Protein AF-A0A4S8LP93-F1 (afdb_monomer_lite)

Organism: Dendrothele bispora (strain CBS 962.96) (NCBI:txid1314807)

Sequence (112 aa):
MRTRDPKTTALIFASGKMVVTGAKSEDDSRLASCKYARIVQKLGFDAKFSEFKIQNVVDSCDVKLPIRLEGLAYSHGQFSSYEPELFPGLIYRMTKPKVVLLIDSLCLARLS

Radius of gyration: 19.32 Å; chains: 1; bounding box: 45×30×46 Å

Structure (mmCIF, N/CA/C/O backbone):
data_AF-A0A4S8LP93-F1
#
_entry.id   AF-A0A4S8LP93-F1
#
loop_
_atom_site.group_PDB
_atom_site.id
_atom_site.type_symbol
_atom_site.label_atom_id
_atom_site.label_alt_id
_atom_site.label_comp_id
_atom_site.label_asym_id
_atom_site.label_entity_id
_atom_site.label_seq_id
_atom_site.pdbx_PDB_ins_code
_atom_site.Cartn_x
_atom_site.Cartn_y
_atom_site.Cartn_z
_atom_site.occupancy
_atom_site.B_iso_or_equiv
_atom_site.auth_seq_id
_atom_site.auth_comp_id
_atom_site.auth_asym_id
_atom_site.auth_atom_id
_atom_site.pdbx_PDB_model_num
ATOM 1 N N . MET A 1 1 ? -12.774 8.867 7.499 1.00 89.06 1 MET A N 1
ATOM 2 C CA . MET A 1 1 ? -12.388 9.436 8.813 1.00 89.06 1 MET A CA 1
ATOM 3 C C . MET A 1 1 ? -10.874 9.648 8.849 1.00 89.06 1 MET A C 1
ATOM 5 O O . MET A 1 1 ? -10.184 8.898 8.174 1.00 89.06 1 MET A O 1
ATOM 9 N N . ARG A 1 2 ? -10.338 10.657 9.555 1.00 94.38 2 ARG A N 1
ATOM 10 C CA . ARG A 1 2 ? -8.884 10.936 9.600 1.00 94.38 2 ARG A CA 1
ATOM 11 C C . ARG A 1 2 ? -8.400 11.209 11.021 1.00 94.38 2 ARG A C 1
ATOM 13 O O . ARG A 1 2 ? -9.110 11.866 11.780 1.00 94.38 2 ARG A O 1
ATOM 20 N N . THR A 1 3 ? -7.188 10.769 11.346 1.00 93.00 3 THR A N 1
ATOM 21 C CA . THR A 1 3 ? -6.486 11.089 12.600 1.00 93.00 3 THR A CA 1
ATOM 22 C C . THR A 1 3 ? -5.189 11.832 12.308 1.00 93.00 3 THR A C 1
ATOM 24 O O . THR A 1 3 ? -4.602 11.679 11.238 1.00 93.00 3 THR A O 1
ATOM 27 N N . ARG A 1 4 ? -4.744 12.663 13.257 1.00 91.81 4 ARG A N 1
ATOM 28 C CA . ARG A 1 4 ? -3.475 13.403 13.146 1.00 91.81 4 ARG A CA 1
ATOM 29 C C . ARG A 1 4 ? -2.275 12.593 13.624 1.00 91.81 4 ARG A C 1
ATOM 31 O O . ARG A 1 4 ? -1.206 12.728 13.050 1.00 91.81 4 ARG A O 1
ATOM 38 N N . ASP A 1 5 ? -2.478 11.761 14.639 1.00 90.56 5 ASP A N 1
ATOM 39 C CA . ASP A 1 5 ? -1.430 10.966 15.266 1.00 90.56 5 ASP A CA 1
ATOM 40 C C . ASP A 1 5 ? -1.930 9.530 15.520 1.00 90.56 5 ASP A C 1
ATOM 42 O O . ASP A 1 5 ? -2.850 9.346 16.330 1.00 90.56 5 ASP A O 1
ATOM 46 N N . PRO A 1 6 ? -1.400 8.511 14.824 1.00 93.50 6 PRO A N 1
ATOM 47 C CA . PRO A 1 6 ? -0.612 8.620 13.594 1.00 93.50 6 PRO A CA 1
ATOM 48 C C . PRO A 1 6 ? -1.430 9.295 12.480 1.00 93.50 6 PRO A C 1
ATOM 50 O O . PRO A 1 6 ? -2.667 9.178 12.449 1.00 93.50 6 PRO A O 1
ATOM 53 N N . LYS A 1 7 ? -0.765 10.007 11.560 1.00 96.31 7 LYS A N 1
ATOM 54 C CA . LYS A 1 7 ? -1.430 10.692 10.438 1.00 96.31 7 LYS A CA 1
ATOM 55 C C . LYS A 1 7 ? -1.946 9.662 9.437 1.00 96.31 7 LYS A C 1
ATOM 57 O O . LYS A 1 7 ? -1.233 9.251 8.532 1.00 96.31 7 LYS A O 1
ATOM 62 N N . THR A 1 8 ? -3.199 9.255 9.594 1.00 97.50 8 THR A N 1
ATOM 63 C CA . THR A 1 8 ? -3.806 8.186 8.792 1.00 97.50 8 THR A CA 1
ATOM 64 C C . THR A 1 8 ? -5.209 8.564 8.342 1.00 97.50 8 THR A C 1
ATOM 66 O O . THR A 1 8 ? -5.825 9.509 8.846 1.00 97.50 8 THR A O 1
ATOM 69 N N . THR A 1 9 ? -5.721 7.814 7.372 1.00 97.50 9 THR A N 1
ATOM 70 C CA . THR A 1 9 ? -7.113 7.878 6.929 1.00 97.50 9 THR A CA 1
ATOM 71 C C . THR A 1 9 ? -7.732 6.493 7.042 1.00 97.50 9 THR A C 1
ATOM 73 O O . THR A 1 9 ? -7.165 5.526 6.545 1.00 97.50 9 THR A O 1
ATOM 76 N N . ALA A 1 10 ? -8.908 6.405 7.658 1.00 96.75 10 ALA A N 1
ATOM 77 C CA . ALA A 1 10 ? -9.733 5.204 7.656 1.00 96.75 10 ALA A CA 1
ATOM 78 C C . ALA A 1 10 ? -10.939 5.360 6.725 1.00 96.75 10 ALA A C 1
ATOM 80 O O . ALA A 1 10 ? -11.673 6.358 6.788 1.00 96.75 10 ALA A O 1
ATOM 81 N N . LEU A 1 11 ? -11.159 4.336 5.907 1.00 96.69 11 LEU A N 1
ATOM 82 C CA . LEU A 1 11 ? -12.388 4.074 5.169 1.00 96.69 11 LEU A CA 1
ATOM 83 C C . LEU A 1 11 ? -13.167 3.006 5.937 1.00 96.69 11 LEU A C 1
ATOM 85 O O . LEU A 1 11 ? -12.657 1.908 6.144 1.00 96.69 11 LEU A O 1
ATOM 89 N N . ILE A 1 12 ? -14.375 3.341 6.382 1.00 94.81 12 ILE A N 1
ATOM 90 C CA . ILE A 1 12 ? -15.254 2.438 7.132 1.00 94.81 12 ILE A CA 1
ATOM 91 C C . ILE A 1 12 ? -16.433 2.106 6.222 1.00 94.81 12 ILE A C 1
ATOM 93 O O . ILE A 1 12 ? -17.092 3.012 5.712 1.00 94.81 12 ILE A O 1
ATOM 97 N N . PHE A 1 13 ? -16.673 0.819 6.000 1.00 95.25 13 PHE A N 1
ATOM 98 C CA . PHE A 1 13 ? -17.761 0.322 5.165 1.00 95.25 13 PHE A CA 1
ATOM 99 C C . PHE A 1 13 ? -18.985 -0.010 6.022 1.00 95.25 13 PHE A C 1
ATOM 101 O O . PHE A 1 13 ? -18.850 -0.369 7.190 1.00 95.25 13 PHE A O 1
ATOM 108 N N . ALA A 1 14 ? -20.182 0.026 5.427 1.00 93.12 14 ALA A N 1
ATOM 109 C CA . ALA A 1 14 ? -21.427 -0.349 6.109 1.00 93.12 14 ALA A CA 1
ATOM 110 C C . ALA A 1 14 ? -21.416 -1.794 6.650 1.00 93.12 14 ALA A C 1
ATOM 112 O O . ALA A 1 14 ? -22.117 -2.104 7.603 1.00 93.12 14 ALA A O 1
ATOM 113 N N . SER A 1 15 ? -20.574 -2.665 6.082 1.00 93.00 15 SER A N 1
ATOM 114 C CA . SER A 1 15 ? -20.342 -4.031 6.566 1.00 93.00 15 SER A CA 1
ATOM 115 C C . SER A 1 15 ? -19.539 -4.115 7.871 1.00 93.00 15 SER A C 1
ATOM 117 O O . SER A 1 15 ? -19.292 -5.213 8.355 1.00 93.00 15 SER A O 1
ATOM 119 N N . GLY A 1 16 ? -19.061 -2.990 8.410 1.00 90.75 16 GLY A N 1
ATOM 120 C CA . GLY A 1 16 ? -18.179 -2.946 9.580 1.00 90.75 16 GLY A CA 1
ATOM 121 C C . GLY A 1 16 ? -16.697 -3.162 9.257 1.00 90.75 16 GLY A C 1
ATOM 122 O O . GLY A 1 16 ? -15.849 -2.984 10.129 1.00 90.75 16 GLY A O 1
ATOM 123 N N . LYS A 1 17 ? -16.352 -3.489 8.002 1.00 94.31 17 LYS A N 1
ATOM 124 C CA . LYS A 1 17 ? -14.953 -3.557 7.562 1.00 94.31 17 LYS A CA 1
ATOM 125 C C . LYS A 1 17 ? -14.326 -2.168 7.550 1.00 94.31 17 LYS A C 1
ATOM 127 O O . LYS A 1 17 ? -14.977 -1.175 7.223 1.00 94.31 17 LYS A O 1
ATOM 132 N N . MET A 1 18 ? -13.034 -2.118 7.847 1.00 95.06 18 MET A N 1
ATOM 133 C CA . MET A 1 18 ? -12.265 -0.883 7.872 1.00 95.06 18 MET A CA 1
ATOM 134 C C . MET A 1 18 ? -10.940 -1.063 7.139 1.00 95.06 18 MET A C 1
ATOM 136 O O . MET A 1 18 ? -10.239 -2.049 7.340 1.00 95.06 18 MET A O 1
ATOM 140 N N . VAL A 1 19 ? -10.601 -0.088 6.299 1.00 97.00 19 VAL A N 1
ATOM 141 C CA . VAL A 1 19 ? -9.307 0.006 5.618 1.00 97.00 19 VAL A CA 1
ATOM 142 C C . VAL A 1 19 ? -8.607 1.261 6.113 1.00 97.00 19 VAL A C 1
ATOM 144 O O . VAL A 1 19 ? -9.156 2.356 6.003 1.00 97.00 19 VAL A O 1
ATOM 147 N N . VAL A 1 20 ? -7.402 1.101 6.655 1.00 96.94 20 VAL A N 1
ATOM 148 C CA . VAL A 1 20 ? -6.573 2.202 7.156 1.00 96.94 20 VAL A CA 1
ATOM 149 C C . VAL A 1 20 ? -5.379 2.391 6.228 1.00 96.94 20 VAL A C 1
ATOM 151 O O . VAL A 1 20 ? -4.699 1.428 5.884 1.00 96.94 20 VAL A O 1
ATOM 154 N N . THR A 1 21 ? -5.126 3.632 5.813 1.00 96.81 21 THR A N 1
ATOM 155 C CA . THR A 1 21 ? -4.009 4.001 4.934 1.00 96.81 21 THR A CA 1
ATOM 156 C C . THR A 1 21 ? -3.227 5.194 5.484 1.00 96.81 21 THR A C 1
ATOM 158 O O . THR A 1 21 ? -3.741 5.999 6.268 1.00 96.81 21 THR A O 1
ATOM 161 N N . GLY A 1 22 ? -1.965 5.311 5.061 1.00 95.19 22 GLY A N 1
ATOM 162 C CA . GLY A 1 22 ? -1.076 6.430 5.400 1.00 95.19 22 GLY A CA 1
ATOM 163 C C . GLY A 1 22 ? -0.164 6.209 6.610 1.00 95.19 22 GLY A C 1
ATOM 164 O O . GLY A 1 22 ? 0.612 7.101 6.940 1.00 95.19 22 GLY A O 1
ATOM 165 N N . ALA A 1 23 ? -0.230 5.047 7.264 1.00 96.69 23 ALA A N 1
ATOM 166 C CA . ALA A 1 23 ? 0.728 4.687 8.307 1.00 96.69 23 ALA A CA 1
ATOM 167 C C . ALA A 1 23 ? 2.118 4.425 7.702 1.00 96.69 23 ALA A C 1
ATOM 169 O O . ALA A 1 23 ? 2.213 3.883 6.601 1.00 96.69 23 ALA A O 1
ATOM 170 N N . LYS A 1 24 ? 3.179 4.808 8.424 1.00 94.50 24 LYS A N 1
ATOM 171 C CA . LYS A 1 24 ? 4.581 4.640 7.991 1.00 94.50 24 LYS A CA 1
ATOM 172 C C . LYS A 1 24 ? 5.267 3.412 8.595 1.00 94.50 24 LYS A C 1
ATOM 174 O O . LYS A 1 24 ? 6.365 3.065 8.180 1.00 94.50 24 LYS A O 1
ATOM 179 N N . SER A 1 25 ? 4.630 2.765 9.562 1.00 95.88 25 SER A N 1
ATOM 180 C CA . SER A 1 25 ? 5.099 1.536 10.195 1.00 95.88 25 SER A CA 1
AT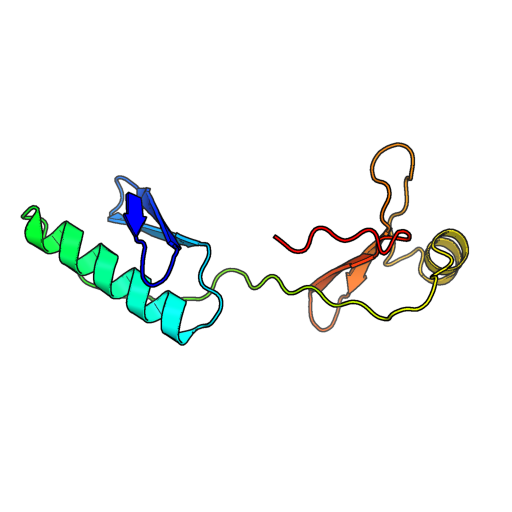OM 181 C C . SER A 1 25 ? 3.918 0.606 10.468 1.00 95.88 25 SER A C 1
ATOM 183 O O . SER A 1 25 ? 2.752 1.024 10.469 1.00 95.88 25 SER A O 1
ATOM 185 N N . GLU A 1 26 ? 4.216 -0.670 10.701 1.00 95.62 26 GLU A N 1
ATOM 186 C CA . GLU A 1 26 ? 3.206 -1.645 11.110 1.00 95.62 26 GLU A CA 1
ATOM 187 C C . GLU A 1 26 ? 2.585 -1.272 12.465 1.00 95.62 26 GLU A C 1
ATOM 189 O O . GLU A 1 26 ? 1.359 -1.301 12.611 1.00 95.62 26 GLU A O 1
ATOM 194 N N . ASP A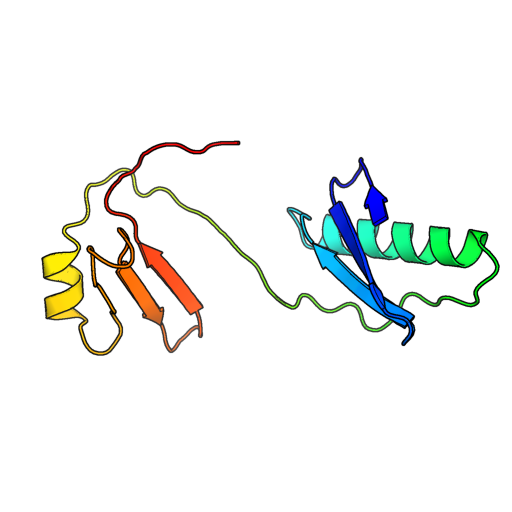 1 27 ? 3.411 -0.831 13.416 1.00 96.31 27 ASP A N 1
ATOM 195 C CA . ASP A 1 27 ? 2.968 -0.402 14.744 1.00 96.31 27 ASP A CA 1
ATOM 196 C C . ASP A 1 27 ? 2.014 0.796 14.670 1.00 96.31 27 ASP A C 1
ATOM 198 O O . ASP A 1 27 ? 0.944 0.775 15.286 1.00 96.31 27 ASP A O 1
ATOM 202 N N . ASP A 1 28 ? 2.333 1.801 13.848 1.00 96.69 28 ASP A N 1
ATOM 203 C CA . ASP A 1 28 ? 1.459 2.955 13.618 1.00 96.69 28 ASP A CA 1
ATOM 204 C C . ASP A 1 28 ? 0.142 2.534 12.965 1.00 96.69 28 ASP A C 1
ATOM 206 O O . ASP A 1 28 ? -0.927 3.035 13.323 1.00 96.69 28 ASP A O 1
ATOM 210 N N . SER A 1 29 ? 0.195 1.597 12.014 1.00 96.88 29 SER A N 1
ATOM 211 C CA . SER A 1 29 ? -0.996 1.065 11.346 1.00 96.88 29 SER A CA 1
ATOM 212 C C . SER A 1 29 ? -1.923 0.379 12.347 1.00 96.88 29 SER A C 1
ATOM 214 O O . SER A 1 29 ? -3.139 0.623 12.366 1.00 96.88 29 SER A O 1
ATOM 216 N N . ARG A 1 30 ? -1.351 -0.425 13.248 1.00 96.12 30 ARG A N 1
ATOM 217 C CA . ARG A 1 30 ? -2.092 -1.114 14.304 1.00 96.12 30 ARG A CA 1
ATOM 218 C C . ARG A 1 30 ? -2.670 -0.128 15.317 1.00 96.12 30 ARG A C 1
ATOM 220 O O . ARG A 1 30 ? -3.863 -0.193 15.619 1.00 96.12 30 ARG A O 1
ATOM 227 N N . LEU A 1 31 ? -1.866 0.824 15.789 1.00 96.19 31 LEU A N 1
ATOM 228 C CA . LEU A 1 31 ? -2.287 1.860 16.732 1.00 96.19 31 LEU A CA 1
ATOM 229 C C . LEU A 1 31 ? -3.421 2.720 16.162 1.00 96.19 31 LEU A C 1
ATOM 231 O O . LEU A 1 31 ? -4.425 2.954 16.841 1.00 96.19 31 LEU A O 1
ATOM 235 N N . ALA A 1 32 ? -3.290 3.172 14.913 1.00 96.88 32 ALA A N 1
ATOM 236 C CA . ALA A 1 32 ? -4.321 3.943 14.229 1.00 96.88 32 ALA A CA 1
ATOM 237 C C . ALA A 1 32 ? -5.621 3.139 14.103 1.00 96.88 32 ALA A C 1
ATOM 239 O O . ALA A 1 32 ? -6.690 3.645 14.443 1.00 96.88 32 ALA A O 1
ATOM 240 N N . SER A 1 33 ? -5.535 1.868 13.702 1.00 96.12 33 SER A N 1
ATOM 241 C CA . SER A 1 33 ? -6.700 0.983 13.584 1.00 96.12 33 SER A CA 1
ATOM 242 C C . SER A 1 33 ? -7.436 0.805 14.919 1.00 96.12 33 SER A C 1
ATOM 244 O O . SER A 1 33 ? -8.663 0.922 14.968 1.00 96.12 33 SER A O 1
ATOM 246 N N . CYS A 1 34 ? -6.701 0.629 16.023 1.00 94.81 34 CYS A N 1
ATOM 247 C CA . CYS A 1 34 ? -7.269 0.604 17.374 1.00 94.81 34 CYS A CA 1
ATOM 248 C C . CYS A 1 34 ? -7.946 1.933 17.747 1.00 94.81 34 CYS A C 1
ATOM 250 O O . CYS A 1 34 ? -9.051 1.932 18.295 1.00 94.81 34 CYS A O 1
ATOM 252 N N . LYS A 1 35 ? -7.318 3.076 17.429 1.00 95.62 35 LYS A N 1
ATOM 253 C CA . LYS A 1 35 ? -7.896 4.412 17.662 1.00 95.62 35 LYS A CA 1
ATOM 254 C C . LYS A 1 35 ? -9.222 4.575 16.912 1.00 95.62 35 LYS A C 1
ATOM 256 O O . LYS A 1 35 ? -10.196 5.033 17.508 1.00 95.62 35 LYS A O 1
ATOM 261 N N . TYR A 1 36 ? -9.299 4.152 15.650 1.00 96.25 36 TYR A N 1
ATOM 262 C CA . TYR A 1 36 ? -10.545 4.200 14.881 1.00 96.25 36 TYR A CA 1
ATOM 263 C C . TYR A 1 36 ? -11.632 3.300 15.468 1.00 96.25 36 TYR A C 1
ATOM 265 O O . TYR A 1 36 ? -12.750 3.772 15.672 1.00 96.25 36 TYR A O 1
ATOM 273 N N . ALA A 1 37 ? -11.305 2.051 15.815 1.00 95.06 37 ALA A N 1
ATOM 274 C CA . ALA A 1 37 ? -12.254 1.144 16.461 1.00 95.06 37 ALA A CA 1
ATOM 275 C C . ALA A 1 37 ? -12.801 1.745 17.767 1.00 95.06 37 ALA A C 1
ATOM 277 O O . ALA A 1 37 ? -14.007 1.730 18.006 1.00 95.06 37 ALA A O 1
ATOM 278 N N . ARG A 1 38 ? -11.937 2.373 18.576 1.00 94.50 38 ARG A N 1
ATOM 279 C CA . ARG A 1 38 ? -12.345 3.046 19.815 1.00 94.50 38 ARG A CA 1
ATOM 280 C C . ARG A 1 38 ? -13.275 4.232 19.571 1.00 94.50 38 ARG A C 1
ATOM 282 O O . ARG A 1 38 ? -14.148 4.493 20.393 1.00 94.50 38 ARG A O 1
ATOM 289 N N . ILE A 1 39 ? -13.098 4.965 18.475 1.00 94.38 39 ILE A N 1
ATOM 290 C CA . ILE A 1 39 ? -13.990 6.078 18.138 1.00 94.38 39 ILE A CA 1
ATOM 291 C C . ILE A 1 39 ? -15.359 5.549 17.706 1.00 94.38 39 ILE A C 1
ATOM 293 O O . ILE A 1 39 ? -16.367 6.065 18.176 1.00 94.38 39 ILE A O 1
ATOM 297 N N . VAL A 1 40 ? -15.405 4.476 16.914 1.00 94.81 40 VAL A N 1
ATOM 298 C CA . VAL A 1 40 ? -16.667 3.806 16.557 1.00 94.81 40 VAL A CA 1
ATOM 299 C C . VAL A 1 40 ? -17.387 3.280 17.807 1.00 94.81 40 VAL A C 1
ATOM 301 O O . VAL A 1 40 ? -18.587 3.495 17.950 1.00 94.81 40 VAL A O 1
ATOM 304 N N . GLN A 1 41 ? -16.653 2.705 18.768 1.00 94.94 41 GLN A N 1
ATOM 305 C CA . GLN A 1 41 ? -17.211 2.307 20.069 1.00 94.94 41 GLN A CA 1
ATOM 306 C C . GLN A 1 41 ? -17.826 3.482 20.836 1.00 94.94 41 GLN A C 1
ATOM 308 O O . GLN A 1 41 ? -18.923 3.371 21.376 1.00 94.94 41 GLN A O 1
ATOM 313 N N . LYS A 1 42 ? -17.141 4.632 20.874 1.00 95.31 42 LYS A N 1
ATOM 314 C CA . LYS A 1 42 ? -17.639 5.842 21.551 1.00 95.31 42 LYS A CA 1
ATOM 315 C C . LYS A 1 42 ? -18.901 6.422 20.911 1.00 95.31 42 LYS A C 1
ATOM 317 O O . LYS A 1 42 ? -19.618 7.155 21.581 1.00 95.31 42 LYS A O 1
ATOM 322 N N . LEU A 1 43 ? -19.169 6.103 19.646 1.00 94.31 43 LEU A N 1
ATOM 323 C CA . LEU A 1 43 ? -20.404 6.476 18.954 1.00 94.31 43 LEU A CA 1
ATOM 324 C C . LEU A 1 43 ? -21.577 5.526 19.262 1.00 94.31 43 LEU A C 1
ATOM 326 O O . LEU A 1 43 ? -22.672 5.755 18.762 1.00 94.31 43 LEU A O 1
ATOM 330 N N . GLY A 1 44 ? -21.369 4.489 20.083 1.00 94.56 44 GLY A N 1
ATOM 331 C CA . GLY A 1 44 ? -22.420 3.571 20.536 1.00 94.56 44 GLY A CA 1
ATOM 332 C C . GLY A 1 44 ? -22.508 2.252 19.764 1.00 94.56 44 GLY A C 1
ATOM 333 O O . GLY A 1 44 ? -23.443 1.488 19.981 1.00 94.56 44 GLY A O 1
ATOM 334 N N . PHE A 1 45 ? -21.552 1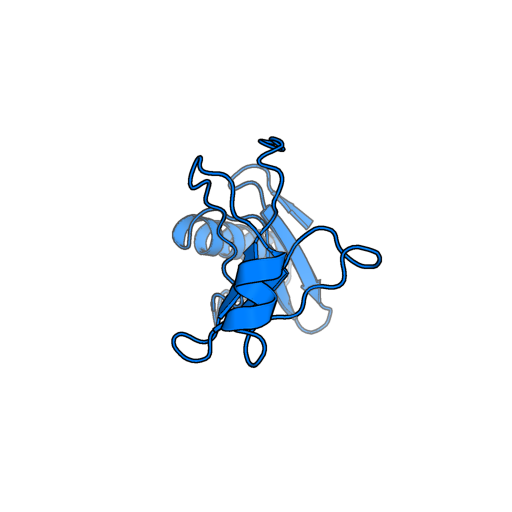.957 18.882 1.00 93.69 45 PHE A N 1
ATOM 335 C CA . PHE A 1 45 ? -21.512 0.694 18.139 1.00 93.69 45 PHE A CA 1
ATOM 336 C C . PHE A 1 45 ? -20.625 -0.343 18.849 1.00 93.69 45 PHE A C 1
ATOM 338 O O . PHE A 1 45 ? -19.539 -0.005 19.318 1.00 93.69 45 PHE A O 1
ATOM 345 N N . ASP A 1 46 ? -21.017 -1.622 18.864 1.00 91.38 46 ASP A N 1
ATOM 346 C CA . ASP A 1 46 ? -20.171 -2.725 19.368 1.00 91.38 46 ASP A CA 1
ATOM 347 C C . ASP A 1 46 ? -19.078 -3.104 18.349 1.00 91.38 46 ASP A C 1
ATOM 349 O O . ASP A 1 46 ? -19.073 -4.177 17.748 1.00 91.38 46 ASP A O 1
ATOM 353 N N . ALA A 1 47 ? -18.158 -2.174 18.088 1.00 91.00 47 ALA A N 1
ATOM 354 C CA . ALA A 1 47 ? -17.012 -2.426 17.225 1.00 91.00 47 ALA A CA 1
ATOM 355 C C . ALA A 1 47 ? -15.908 -3.154 17.998 1.00 91.00 47 ALA A C 1
ATOM 357 O O . ALA A 1 47 ? -15.416 -2.658 19.011 1.00 91.00 47 ALA A O 1
ATOM 358 N N . LYS A 1 48 ? -15.450 -4.298 17.485 1.00 90.38 48 LYS A N 1
ATOM 359 C CA . LYS A 1 48 ? -14.316 -5.052 18.039 1.00 90.38 48 LYS A CA 1
ATOM 360 C C . LYS A 1 48 ? -13.132 -4.979 17.089 1.00 90.38 48 LYS A C 1
ATOM 362 O O . LYS A 1 48 ? -13.263 -5.253 15.898 1.00 90.38 48 LYS A O 1
ATOM 367 N N . PHE A 1 49 ? -11.965 -4.623 17.619 1.00 90.94 49 PHE A N 1
ATOM 368 C CA . PHE A 1 49 ? -10.733 -4.681 16.843 1.00 90.94 49 PHE A CA 1
ATOM 369 C C . PHE A 1 49 ? -10.311 -6.144 16.685 1.00 90.94 49 PHE A C 1
ATOM 371 O O . PHE A 1 49 ? -9.929 -6.796 17.654 1.00 90.94 49 PHE A O 1
ATOM 378 N N . SER A 1 50 ? -10.427 -6.662 15.468 1.00 91.31 50 SER A N 1
ATOM 379 C CA . SER A 1 50 ? -10.121 -8.048 15.113 1.00 91.31 50 SER A CA 1
ATOM 380 C C . SER A 1 50 ? -9.570 -8.108 13.687 1.00 91.31 50 SER A C 1
ATOM 382 O O . SER A 1 50 ? -9.681 -7.133 12.945 1.00 91.31 50 SER A O 1
ATOM 384 N N . GLU A 1 51 ? -8.931 -9.228 13.332 1.00 91.94 51 GLU A N 1
ATOM 385 C CA . GLU A 1 51 ? -8.459 -9.514 11.964 1.00 91.94 51 GLU A CA 1
ATOM 386 C C . GLU A 1 51 ? -7.546 -8.437 11.346 1.00 91.94 51 GLU A C 1
ATOM 388 O O . GLU A 1 51 ? -7.605 -8.147 10.150 1.00 91.94 51 GLU A O 1
ATOM 393 N N . PHE A 1 52 ? -6.665 -7.837 12.151 1.00 95.75 52 PHE A N 1
ATOM 394 C CA . PHE A 1 52 ? -5.677 -6.900 11.623 1.00 95.75 52 PHE A CA 1
ATOM 395 C C . PHE A 1 52 ? -4.741 -7.603 10.637 1.00 95.75 52 PHE A C 1
ATOM 397 O O . PHE A 1 52 ? -4.062 -8.569 10.986 1.00 95.75 52 PHE A O 1
ATOM 404 N N . LYS A 1 53 ? -4.693 -7.089 9.406 1.00 96.44 53 LYS A N 1
ATOM 405 C CA . LYS A 1 53 ? -3.832 -7.597 8.342 1.00 96.44 53 LYS A CA 1
ATOM 406 C C . LYS A 1 53 ? -3.333 -6.448 7.479 1.00 96.44 53 LYS A C 1
ATOM 408 O O . LYS A 1 53 ? -4.131 -5.677 6.944 1.00 96.44 53 LYS A O 1
ATOM 413 N N . ILE A 1 54 ? -2.021 -6.385 7.283 1.00 96.31 54 ILE A N 1
ATOM 414 C CA . ILE A 1 54 ? -1.413 -5.497 6.294 1.00 96.31 54 ILE A CA 1
ATOM 415 C C . ILE A 1 54 ? -1.750 -6.020 4.893 1.00 96.31 54 ILE A C 1
ATOM 417 O O . ILE A 1 54 ? -1.440 -7.160 4.551 1.00 96.31 54 ILE A O 1
ATOM 421 N N . GLN A 1 55 ? -2.435 -5.195 4.098 1.00 94.75 55 GLN A N 1
ATOM 422 C CA . GLN A 1 55 ? -2.861 -5.555 2.738 1.00 94.75 55 GLN A CA 1
ATOM 423 C C . GLN A 1 55 ? -1.836 -5.157 1.677 1.00 94.75 55 GLN A C 1
ATOM 425 O O . GLN A 1 55 ? -1.695 -5.843 0.671 1.00 94.75 55 GLN A O 1
ATOM 430 N N . ASN A 1 56 ? -1.145 -4.038 1.887 1.00 94.31 56 ASN A N 1
ATOM 431 C CA . ASN A 1 56 ? -0.148 -3.524 0.964 1.00 94.31 56 ASN A CA 1
ATOM 432 C C . ASN A 1 56 ? 0.895 -2.704 1.727 1.00 94.31 56 ASN A C 1
ATOM 434 O O . ASN A 1 56 ? 0.555 -2.032 2.703 1.00 94.31 56 ASN A O 1
ATOM 438 N N . VAL A 1 57 ? 2.134 -2.738 1.246 1.00 94.50 57 VAL A N 1
ATOM 439 C CA . VAL A 1 57 ? 3.235 -1.888 1.700 1.00 94.50 57 VAL A CA 1
ATOM 440 C C . VAL A 1 57 ? 3.813 -1.226 0.459 1.00 94.50 57 VAL A C 1
ATOM 442 O O . VAL A 1 57 ? 4.096 -1.900 -0.528 1.00 94.50 57 VAL A O 1
ATOM 445 N N . VAL A 1 58 ? 3.944 0.095 0.503 1.00 94.06 58 VAL A N 1
ATOM 446 C CA . VAL A 1 58 ? 4.574 0.878 -0.560 1.00 94.06 58 VAL A CA 1
ATOM 447 C C . VAL A 1 58 ? 5.832 1.486 0.028 1.00 94.06 58 VAL A C 1
ATOM 449 O O . VAL A 1 58 ? 5.760 2.138 1.068 1.00 94.06 58 VAL A O 1
ATOM 452 N N . ASP A 1 59 ? 6.952 1.255 -0.641 1.00 92.62 59 ASP A N 1
ATOM 453 C CA . ASP A 1 59 ? 8.247 1.820 -0.288 1.00 92.62 59 ASP A CA 1
ATOM 454 C C . ASP A 1 59 ? 8.843 2.525 -1.511 1.00 92.62 59 ASP A C 1
ATOM 456 O O . ASP A 1 59 ? 8.508 2.205 -2.655 1.00 92.62 59 ASP A O 1
ATOM 460 N N . SER A 1 60 ? 9.700 3.505 -1.260 1.00 91.19 60 SER A N 1
ATOM 461 C CA . SER A 1 60 ? 10.347 4.326 -2.278 1.00 91.19 60 SER A CA 1
ATOM 462 C C . SER A 1 60 ? 11.825 4.463 -1.952 1.00 91.19 60 SER A C 1
ATOM 464 O O . SER A 1 60 ? 12.177 4.877 -0.847 1.00 91.19 60 SER A O 1
ATOM 466 N N . CYS A 1 61 ? 12.687 4.183 -2.924 1.00 90.19 61 CYS A N 1
ATOM 467 C CA . CYS A 1 61 ? 14.126 4.346 -2.786 1.00 90.19 61 CYS A CA 1
ATOM 468 C C . CYS A 1 61 ? 14.698 5.184 -3.933 1.00 90.19 61 CYS A C 1
ATOM 470 O O . CYS A 1 61 ? 14.158 5.203 -5.037 1.00 90.19 61 CYS A O 1
ATOM 472 N N . ASP A 1 62 ? 15.802 5.874 -3.653 1.00 90.38 62 ASP A N 1
ATOM 473 C CA . ASP A 1 62 ? 16.572 6.627 -4.641 1.00 90.38 62 ASP A CA 1
ATOM 474 C C . ASP A 1 62 ? 17.988 6.050 -4.715 1.00 90.38 62 ASP A C 1
ATOM 476 O O . ASP A 1 62 ? 18.726 6.037 -3.726 1.00 90.38 62 ASP A O 1
ATOM 480 N N . VAL A 1 63 ? 18.354 5.554 -5.897 1.00 88.06 63 VAL A N 1
ATOM 481 C CA . VAL A 1 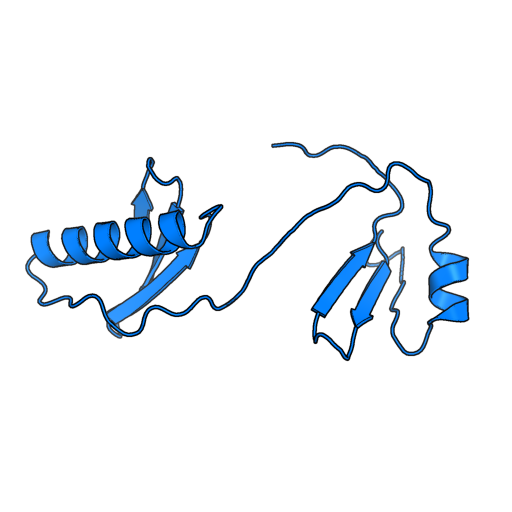63 ? 19.660 4.939 -6.169 1.00 88.06 63 VAL A CA 1
ATOM 482 C C . VAL A 1 63 ? 20.727 5.951 -6.592 1.00 88.06 63 VAL A C 1
ATOM 484 O O . VAL A 1 63 ? 21.887 5.571 -6.738 1.00 88.06 63 VAL A O 1
ATOM 487 N N . LYS A 1 64 ? 20.369 7.232 -6.773 1.00 87.75 64 LYS A N 1
ATOM 488 C CA . LYS A 1 64 ? 21.281 8.341 -7.119 1.00 87.75 64 LYS A CA 1
ATOM 489 C C . LYS A 1 64 ? 22.133 8.108 -8.374 1.00 87.75 64 LYS A C 1
ATOM 491 O O . LYS A 1 64 ? 23.219 8.671 -8.506 1.00 87.75 64 LYS A O 1
ATOM 496 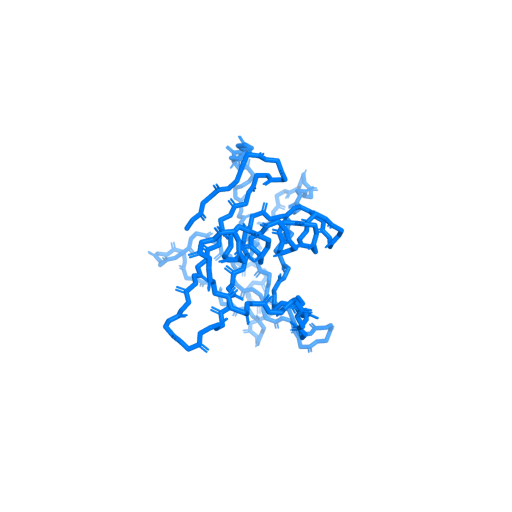N N . LEU A 1 65 ? 21.647 7.282 -9.297 1.00 86.31 65 LEU A N 1
ATOM 497 C CA . LEU A 1 65 ? 22.308 6.948 -10.556 1.00 86.31 65 LEU A CA 1
ATOM 498 C C . LEU A 1 65 ? 21.281 6.976 -11.693 1.00 86.31 65 LEU A C 1
ATOM 500 O O . LEU A 1 65 ? 20.164 6.491 -11.506 1.00 86.31 65 LEU A O 1
ATOM 504 N N . PRO A 1 66 ? 21.637 7.512 -12.872 1.00 87.00 66 PRO A N 1
ATOM 505 C CA . PRO A 1 66 ? 20.752 7.476 -14.025 1.00 87.00 66 PRO A CA 1
ATOM 506 C C . PRO A 1 66 ? 20.604 6.038 -14.536 1.00 87.00 66 PRO A C 1
ATOM 508 O O . PRO A 1 66 ? 21.594 5.332 -14.737 1.00 87.00 66 PRO A O 1
ATOM 511 N N . ILE A 1 67 ? 19.363 5.614 -14.782 1.00 89.12 67 ILE A N 1
ATOM 512 C CA . ILE A 1 67 ? 19.043 4.298 -15.344 1.00 89.12 67 ILE A CA 1
ATOM 513 C C . ILE A 1 67 ? 18.533 4.488 -16.770 1.00 89.12 67 ILE A C 1
ATOM 515 O O . ILE A 1 67 ? 17.589 5.238 -17.012 1.00 89.12 67 ILE A O 1
ATOM 519 N N . ARG A 1 68 ? 19.135 3.772 -17.723 1.00 91.94 68 ARG A N 1
ATOM 520 C CA . ARG A 1 68 ? 18.676 3.747 -19.116 1.00 91.94 68 ARG A CA 1
ATOM 521 C C . ARG A 1 68 ? 17.507 2.769 -19.266 1.00 91.94 68 ARG A C 1
ATOM 523 O O . ARG A 1 68 ? 17.722 1.567 -19.449 1.00 91.94 68 ARG A O 1
ATOM 530 N N . LEU A 1 69 ? 16.283 3.288 -19.173 1.00 93.12 69 LEU A N 1
ATOM 531 C CA . LEU A 1 69 ? 15.051 2.490 -19.156 1.00 93.12 69 LEU A CA 1
ATOM 532 C C . LEU A 1 69 ? 14.847 1.680 -20.439 1.00 93.12 69 LEU A C 1
ATOM 534 O O . LEU A 1 69 ? 14.420 0.534 -20.360 1.00 93.12 69 LEU A O 1
ATOM 538 N N . GLU A 1 70 ? 15.232 2.206 -21.603 1.00 92.75 70 GLU A N 1
ATOM 539 C CA . GLU A 1 70 ? 15.103 1.509 -22.890 1.00 92.75 70 GLU A CA 1
ATOM 540 C C . GLU A 1 70 ? 15.936 0.222 -22.909 1.00 92.75 70 GLU A C 1
ATOM 542 O O . GLU A 1 70 ? 15.490 -0.822 -23.382 1.00 92.75 70 GLU A O 1
ATOM 547 N N . GLY A 1 71 ? 17.155 0.287 -22.363 1.00 93.50 71 GLY A N 1
ATOM 548 C CA . GLY A 1 71 ? 18.046 -0.867 -22.269 1.00 93.50 71 GLY A CA 1
ATOM 549 C C . GLY A 1 71 ? 17.516 -1.919 -21.299 1.00 93.50 71 GLY A C 1
ATOM 550 O O . GLY A 1 71 ? 17.573 -3.115 -21.593 1.00 93.50 71 GLY A O 1
ATOM 551 N N . LEU A 1 72 ? 16.958 -1.478 -20.168 1.00 92.56 72 LEU A N 1
ATOM 552 C CA . LEU A 1 72 ? 16.338 -2.364 -19.185 1.00 92.56 72 LEU A CA 1
ATOM 553 C C . LEU A 1 72 ? 15.075 -3.033 -19.747 1.00 92.56 72 LEU A C 1
ATOM 555 O O . LEU A 1 72 ? 14.919 -4.243 -19.620 1.00 92.56 72 LEU A O 1
ATOM 559 N N . ALA A 1 73 ? 14.220 -2.275 -20.435 1.00 94.75 73 ALA A N 1
ATOM 560 C CA . ALA A 1 73 ? 13.030 -2.795 -21.099 1.00 94.75 73 ALA A CA 1
ATOM 561 C C . ALA A 1 73 ? 13.382 -3.823 -22.180 1.00 94.75 73 ALA A C 1
ATOM 563 O O . ALA A 1 73 ? 12.746 -4.869 -22.254 1.00 94.75 73 ALA A O 1
ATOM 564 N N . TYR A 1 74 ? 14.420 -3.568 -22.982 1.00 95.06 74 TYR A N 1
ATOM 565 C CA . TYR A 1 74 ? 14.868 -4.505 -24.013 1.00 95.06 74 TYR A CA 1
ATOM 566 C C . TYR A 1 74 ? 15.418 -5.810 -23.414 1.00 95.06 74 TYR A C 1
ATOM 568 O O . TYR A 1 74 ? 15.035 -6.903 -23.825 1.00 95.06 74 TYR A O 1
ATOM 576 N N . SER A 1 75 ? 16.298 -5.702 -22.414 1.00 95.44 75 SER A N 1
ATOM 577 C CA . SER A 1 75 ? 16.957 -6.858 -21.785 1.00 95.44 75 SER A CA 1
ATOM 578 C C . SER A 1 75 ? 16.024 -7.680 -20.885 1.00 95.44 75 SER A C 1
ATOM 580 O O . SER A 1 75 ? 16.130 -8.903 -20.848 1.00 95.44 75 SER A O 1
ATOM 582 N N . HIS A 1 76 ? 15.083 -7.032 -20.193 1.00 95.12 76 HIS A N 1
ATOM 583 C CA . HIS A 1 76 ? 14.134 -7.654 -19.266 1.00 95.12 76 HIS A CA 1
ATOM 584 C C . HIS A 1 76 ? 12.681 -7.526 -19.758 1.00 95.12 76 HIS A C 1
ATOM 586 O O . HIS A 1 76 ? 11.762 -7.377 -18.949 1.00 95.12 76 HIS A O 1
ATOM 592 N N . GLY A 1 77 ? 12.445 -7.601 -21.072 1.00 92.31 77 GLY A N 1
ATOM 593 C CA . GLY A 1 77 ? 11.125 -7.352 -21.674 1.00 92.31 77 GLY A CA 1
ATOM 594 C C . GLY A 1 77 ? 10.008 -8.279 -21.188 1.00 92.31 77 GLY A C 1
ATOM 595 O O . GLY A 1 77 ? 8.861 -7.865 -21.094 1.00 92.31 77 GLY A O 1
ATOM 596 N N . GLN A 1 78 ? 10.330 -9.510 -20.778 1.00 94.06 78 GLN A N 1
ATOM 597 C CA . GLN A 1 78 ? 9.339 -10.436 -20.203 1.00 94.06 78 GLN A CA 1
ATOM 598 C C . GLN A 1 78 ? 8.774 -9.959 -18.854 1.00 94.06 78 GLN A C 1
ATOM 600 O O . GLN A 1 78 ? 7.675 -10.350 -18.466 1.00 94.06 78 GLN A O 1
ATOM 605 N N . PHE A 1 79 ? 9.531 -9.129 -18.133 1.00 95.00 79 PHE A N 1
ATOM 606 C CA . PHE A 1 79 ? 9.174 -8.617 -16.810 1.00 95.00 79 PHE A CA 1
ATOM 607 C C . PHE A 1 79 ? 8.917 -7.109 -16.813 1.00 95.00 79 PHE A C 1
ATOM 609 O O . PHE A 1 79 ? 8.432 -6.583 -15.816 1.00 95.00 79 PHE A O 1
ATOM 616 N N . SER A 1 80 ? 9.228 -6.417 -17.909 1.00 95.75 80 SER A N 1
ATOM 617 C CA . SER A 1 80 ? 9.190 -4.959 -18.007 1.00 95.75 80 SER A CA 1
ATOM 618 C C . SER A 1 80 ? 8.112 -4.497 -18.978 1.00 95.75 80 SER A C 1
ATOM 620 O O . SER A 1 80 ? 7.923 -5.075 -20.043 1.00 95.75 80 SER A O 1
ATOM 622 N N . SER A 1 81 ? 7.429 -3.411 -18.638 1.00 95.00 81 SER A N 1
ATOM 623 C CA . SER A 1 81 ? 6.560 -2.677 -19.558 1.00 95.00 81 SER A CA 1
ATOM 624 C C . SER A 1 81 ? 6.973 -1.211 -19.538 1.00 95.00 81 SER A C 1
ATOM 626 O O . SER A 1 81 ? 6.979 -0.594 -18.471 1.00 95.00 81 SER A O 1
ATOM 628 N N . TYR A 1 82 ? 7.354 -0.675 -20.696 1.00 95.56 82 TYR A N 1
ATOM 629 C CA . TYR A 1 82 ? 7.820 0.701 -20.843 1.00 95.56 82 TYR A CA 1
ATOM 630 C C . TYR A 1 82 ? 7.192 1.326 -22.089 1.00 95.56 82 TYR A C 1
ATOM 632 O O . TYR A 1 82 ? 7.497 0.925 -23.207 1.00 95.56 82 TYR A O 1
ATOM 640 N N . GLU A 1 83 ? 6.296 2.280 -21.855 1.00 93.31 83 GLU A N 1
ATOM 641 C CA . GLU A 1 83 ? 5.513 3.011 -22.856 1.00 93.31 83 GLU A CA 1
ATOM 642 C C . GLU A 1 83 ? 5.543 4.495 -22.437 1.00 93.31 83 GLU A C 1
ATOM 644 O O . GLU A 1 83 ? 4.620 4.944 -21.749 1.00 93.31 83 GLU A O 1
ATOM 649 N N . PRO A 1 84 ? 6.617 5.250 -22.754 1.00 91.38 84 PRO A N 1
ATOM 650 C CA . PRO A 1 84 ? 6.857 6.590 -22.200 1.00 91.38 84 PRO A CA 1
ATOM 651 C C . PRO A 1 84 ? 5.749 7.605 -22.518 1.00 91.38 84 PRO A C 1
ATOM 653 O O . PRO A 1 84 ? 5.529 8.533 -21.744 1.00 91.38 84 PRO A O 1
ATOM 656 N N . GLU A 1 85 ? 5.009 7.393 -23.609 1.00 93.38 85 GLU A N 1
ATOM 657 C CA . GLU A 1 85 ? 3.839 8.195 -23.991 1.00 93.38 85 GLU A CA 1
ATOM 658 C C . GLU A 1 85 ? 2.644 8.010 -23.036 1.00 93.38 85 GLU A C 1
ATOM 660 O O . GLU A 1 85 ? 1.809 8.901 -22.890 1.00 93.38 85 GLU A O 1
ATOM 665 N N . LEU A 1 86 ? 2.546 6.850 -22.375 1.00 92.38 86 LEU A N 1
ATOM 666 C CA . LEU A 1 86 ? 1.475 6.527 -21.426 1.00 92.38 86 LEU A CA 1
ATOM 667 C C . LEU A 1 86 ? 1.905 6.756 -19.975 1.00 92.38 86 LEU A C 1
ATOM 669 O O . LEU A 1 86 ? 1.107 7.205 -19.150 1.00 92.38 86 LEU A O 1
ATOM 673 N N . PHE A 1 87 ? 3.149 6.410 -19.648 1.00 90.81 87 PHE A N 1
ATOM 674 C CA . PHE A 1 87 ? 3.712 6.549 -18.312 1.00 90.81 87 PHE A CA 1
ATOM 675 C C . PHE A 1 87 ? 5.239 6.737 -18.395 1.00 90.81 87 PHE A C 1
ATOM 677 O O . PHE A 1 87 ? 5.906 5.917 -19.023 1.00 90.81 87 PHE A O 1
ATOM 684 N N . PRO A 1 88 ? 5.820 7.767 -17.746 1.00 90.69 88 PRO A N 1
ATOM 685 C CA . PRO A 1 88 ? 7.241 8.106 -17.896 1.00 90.69 88 PRO A CA 1
ATOM 686 C C . PRO A 1 88 ? 8.218 7.102 -17.259 1.00 90.69 88 PRO A C 1
ATOM 688 O O . PRO A 1 88 ? 9.415 7.156 -17.542 1.00 90.69 88 PRO A O 1
ATOM 691 N N . GLY A 1 89 ? 7.738 6.213 -16.386 1.00 92.50 89 GLY A N 1
ATOM 692 C CA . GLY A 1 89 ? 8.546 5.183 -15.734 1.00 92.50 89 GLY A CA 1
ATOM 693 C C . GLY A 1 89 ? 8.427 3.806 -16.385 1.00 92.50 89 GLY A C 1
ATOM 694 O O . GLY A 1 89 ? 7.523 3.519 -17.166 1.00 92.50 89 GLY A O 1
ATOM 695 N N . LEU A 1 90 ? 9.330 2.904 -16.014 1.00 94.62 90 LEU A N 1
ATOM 696 C CA . LEU A 1 90 ? 9.285 1.494 -16.388 1.00 94.62 90 LEU A CA 1
ATOM 697 C C . LEU A 1 90 ? 8.598 0.684 -15.284 1.00 94.62 90 LEU A C 1
ATOM 699 O O . LEU A 1 90 ? 8.985 0.736 -14.115 1.00 94.62 90 LEU A O 1
ATOM 703 N N . ILE A 1 91 ? 7.580 -0.091 -15.659 1.00 95.75 91 ILE A N 1
ATOM 704 C CA . ILE A 1 91 ? 6.871 -0.996 -14.750 1.00 95.75 91 ILE A CA 1
ATOM 705 C C . ILE A 1 91 ? 7.573 -2.350 -14.781 1.00 95.75 91 ILE A C 1
ATOM 707 O O . ILE A 1 91 ? 7.500 -3.059 -15.784 1.00 95.75 91 ILE A O 1
ATOM 711 N N . TYR A 1 92 ? 8.223 -2.730 -13.684 1.00 95.75 92 TYR A N 1
ATOM 712 C CA . TYR A 1 92 ? 8.913 -4.012 -13.558 1.00 95.75 92 TYR A CA 1
ATOM 713 C C . TYR A 1 92 ? 8.124 -4.966 -12.655 1.00 95.75 92 TYR A C 1
ATOM 715 O O . TYR A 1 92 ? 7.859 -4.678 -11.488 1.00 95.75 92 TYR A O 1
ATOM 723 N N . ARG A 1 93 ? 7.750 -6.134 -13.174 1.00 96.12 93 ARG A N 1
ATOM 724 C CA . ARG A 1 93 ? 6.973 -7.163 -12.473 1.00 96.12 93 ARG A CA 1
ATOM 725 C C . ARG A 1 93 ? 7.892 -8.301 -12.048 1.00 96.12 93 ARG A C 1
ATOM 727 O O . ARG A 1 93 ? 8.186 -9.208 -12.822 1.00 96.12 93 ARG A O 1
ATOM 734 N N . MET A 1 94 ? 8.326 -8.266 -10.793 1.00 94.25 94 MET A N 1
ATOM 735 C CA . MET A 1 94 ? 9.144 -9.319 -10.201 1.00 94.25 94 MET A CA 1
ATOM 736 C C . MET A 1 94 ? 8.262 -10.491 -9.754 1.00 94.25 94 MET A C 1
ATOM 738 O O . MET A 1 94 ? 7.226 -10.303 -9.114 1.00 94.25 94 MET A O 1
ATOM 742 N N . THR A 1 95 ? 8.662 -11.717 -10.090 1.00 92.69 95 THR A N 1
ATOM 743 C CA . THR A 1 95 ? 7.909 -12.936 -9.747 1.00 92.69 95 THR A CA 1
ATOM 744 C C . THR A 1 95 ? 8.226 -13.450 -8.344 1.00 92.69 95 THR A C 1
ATOM 746 O O . THR A 1 95 ? 7.332 -13.961 -7.666 1.00 92.69 95 THR A O 1
ATOM 749 N N . LYS A 1 96 ? 9.477 -13.304 -7.885 1.00 92.88 96 LYS A N 1
ATOM 750 C CA . LYS A 1 96 ? 9.929 -13.755 -6.564 1.00 92.88 96 LYS A CA 1
ATOM 751 C C . LYS A 1 96 ? 10.931 -12.764 -5.939 1.00 92.88 96 LYS A C 1
ATOM 753 O O . LYS A 1 96 ? 12.060 -12.706 -6.420 1.00 92.88 96 LYS A O 1
ATOM 758 N N . PRO A 1 97 ? 10.558 -12.051 -4.854 1.00 92.94 97 PRO A N 1
ATOM 759 C CA . PRO A 1 97 ? 9.201 -11.941 -4.300 1.00 92.94 97 PRO A CA 1
ATOM 760 C C . PRO A 1 97 ? 8.224 -11.308 -5.306 1.00 92.94 97 PRO A C 1
ATOM 762 O O . PRO A 1 97 ? 8.637 -10.586 -6.210 1.00 92.94 97 PRO A O 1
ATOM 765 N N . LYS A 1 98 ? 6.922 -11.590 -5.166 1.00 93.44 98 LYS A N 1
ATOM 766 C CA . LYS A 1 98 ? 5.888 -11.032 -6.051 1.00 93.44 98 LYS A CA 1
ATOM 767 C C . LYS A 1 98 ? 5.691 -9.546 -5.745 1.00 93.44 98 LYS A C 1
ATOM 769 O O . LYS A 1 98 ? 4.925 -9.203 -4.848 1.00 93.44 98 LYS A O 1
ATOM 774 N N . VAL A 1 99 ? 6.390 -8.686 -6.480 1.00 95.25 99 VAL A N 1
ATOM 775 C CA . VAL A 1 99 ? 6.424 -7.231 -6.271 1.00 95.25 99 VAL A CA 1
ATOM 776 C C . VAL A 1 99 ? 6.369 -6.519 -7.619 1.00 95.25 99 VAL A C 1
ATOM 778 O O . VAL A 1 99 ? 6.875 -7.017 -8.626 1.00 95.25 99 VAL A O 1
ATOM 781 N N . VAL A 1 100 ? 5.740 -5.346 -7.640 1.00 95.31 100 VAL A N 1
ATOM 782 C CA . VAL A 1 100 ? 5.780 -4.429 -8.780 1.00 95.31 100 VAL A CA 1
ATOM 783 C C . VAL A 1 100 ? 6.673 -3.259 -8.400 1.00 95.31 100 VAL A C 1
ATOM 785 O O . VAL A 1 100 ? 6.426 -2.612 -7.387 1.00 95.31 100 VAL A O 1
ATOM 788 N N . LEU A 1 101 ? 7.702 -3.009 -9.203 1.00 94.62 101 LEU A N 1
ATOM 789 C CA . LEU A 1 101 ? 8.582 -1.860 -9.064 1.00 94.62 101 LEU A CA 1
ATOM 790 C C . LEU A 1 101 ? 8.213 -0.838 -10.136 1.00 94.62 101 LEU A C 1
ATOM 792 O O . LEU A 1 101 ? 7.970 -1.197 -11.290 1.00 94.62 101 LEU 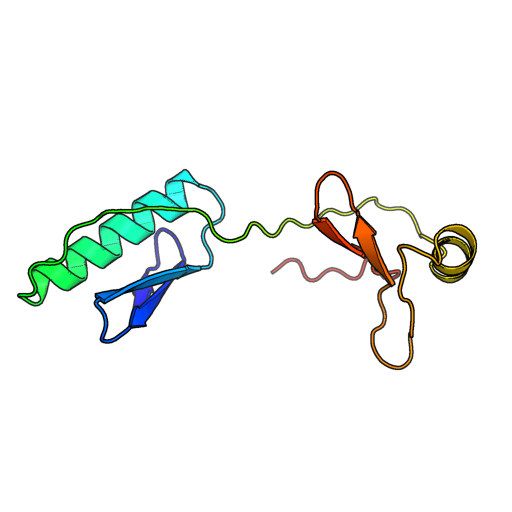A O 1
ATOM 796 N N . LEU A 1 102 ? 8.176 0.428 -9.740 1.00 94.31 102 LEU A N 1
ATOM 797 C CA . LEU A 1 102 ? 8.069 1.563 -10.646 1.00 94.31 102 LEU A CA 1
ATOM 798 C C . LEU A 1 102 ? 9.450 2.213 -10.690 1.00 94.31 102 LEU A C 1
ATOM 800 O O . LEU A 1 102 ? 9.958 2.633 -9.652 1.00 94.31 102 LEU A O 1
ATOM 804 N N . ILE A 1 103 ? 10.085 2.198 -11.861 1.00 92.69 103 ILE A N 1
ATOM 805 C CA . ILE A 1 103 ? 11.443 2.708 -12.058 1.00 92.69 103 ILE A CA 1
ATOM 806 C C . ILE A 1 103 ? 11.350 3.967 -12.913 1.00 92.69 103 ILE A C 1
ATOM 808 O O . ILE A 1 103 ? 11.161 3.880 -14.125 1.00 92.69 103 ILE A O 1
ATOM 812 N N . ASP A 1 104 ? 11.500 5.128 -12.288 1.00 86.75 104 ASP A N 1
ATOM 813 C CA . ASP A 1 104 ? 11.454 6.414 -12.980 1.00 86.75 104 ASP A CA 1
ATOM 814 C C . ASP A 1 104 ? 12.870 6.863 -13.381 1.00 86.75 104 ASP A C 1
ATOM 816 O O . ASP A 1 104 ? 13.822 6.742 -12.609 1.00 86.75 104 ASP A O 1
ATOM 820 N N . SER A 1 105 ? 13.022 7.379 -14.606 1.00 70.88 105 SER A N 1
ATOM 821 C CA . SER A 1 105 ? 14.303 7.888 -15.127 1.00 70.88 105 SER A CA 1
ATOM 822 C C . SER A 1 105 ? 14.689 9.243 -14.530 1.00 70.88 105 SER A C 1
ATOM 824 O O . SER A 1 105 ? 15.875 9.575 -14.460 1.00 70.88 105 SER A O 1
ATOM 826 N N . LEU A 1 106 ? 13.702 10.019 -14.068 1.00 61.00 106 LEU A N 1
ATOM 827 C CA . LEU A 1 106 ? 13.925 11.267 -13.356 1.00 61.00 106 LEU A CA 1
ATOM 828 C C . LEU A 1 106 ? 13.881 11.042 -11.848 1.00 61.00 106 LEU A C 1
ATOM 830 O O . LEU A 1 106 ? 12.820 10.942 -11.237 1.00 61.00 106 LEU A O 1
ATOM 834 N N . CYS A 1 107 ? 15.060 11.129 -11.239 1.00 46.16 107 CYS A N 1
ATOM 835 C CA . CYS A 1 107 ? 15.212 11.584 -9.865 1.00 46.16 107 CYS A CA 1
ATOM 836 C C . CYS A 1 107 ? 14.773 13.067 -9.784 1.00 46.16 107 CYS A C 1
ATOM 838 O O . CYS A 1 107 ? 15.592 13.974 -9.666 1.00 46.16 107 CYS A O 1
ATOM 840 N N . LEU A 1 108 ? 13.473 13.348 -9.935 1.00 34.12 108 LEU A N 1
ATOM 841 C CA . LEU A 1 108 ? 12.881 14.636 -9.579 1.00 34.12 108 LEU A CA 1
ATOM 842 C C . LEU A 1 108 ? 12.072 14.443 -8.306 1.00 34.12 108 LEU A C 1
ATOM 844 O O . LEU A 1 108 ? 10.949 13.945 -8.300 1.00 34.12 108 LEU A O 1
ATOM 848 N N . ALA A 1 109 ? 12.708 14.863 -7.220 1.00 34.59 109 ALA A N 1
ATOM 849 C CA . ALA A 1 109 ? 12.141 15.091 -5.911 1.00 34.59 109 ALA A CA 1
ATOM 850 C C . ALA A 1 109 ? 10.653 15.497 -5.941 1.00 34.59 109 ALA A C 1
ATOM 852 O O . ALA A 1 109 ? 10.292 16.639 -6.223 1.00 34.59 109 ALA A O 1
ATOM 853 N N . ARG A 1 110 ? 9.792 14.582 -5.496 1.00 29.94 110 ARG A N 1
ATOM 854 C CA . ARG A 1 110 ? 8.669 14.931 -4.622 1.00 29.94 110 ARG A CA 1
ATOM 855 C C . ARG A 1 110 ? 8.865 14.226 -3.286 1.00 29.94 110 ARG A C 1
ATOM 857 O O . ARG A 1 110 ? 8.170 13.282 -2.937 1.00 29.94 110 ARG A O 1
ATOM 864 N N . LEU A 1 111 ? 9.850 14.726 -2.541 1.00 29.91 111 LEU A N 1
ATOM 865 C CA . LEU A 1 111 ? 9.791 14.698 -1.086 1.00 29.91 111 LEU A CA 1
ATOM 866 C C . LEU A 1 111 ? 8.617 15.603 -0.685 1.00 29.91 111 LEU A C 1
ATOM 868 O O . LEU A 1 111 ? 8.670 16.814 -0.897 1.00 29.91 111 LEU A O 1
ATOM 872 N N . SER A 1 112 ? 7.544 15.005 -0.171 1.00 33.28 112 SER A N 1
ATOM 873 C CA . SER A 1 112 ? 6.461 15.696 0.539 1.00 33.28 112 SER A CA 1
ATOM 874 C C . SER A 1 112 ? 6.403 15.227 1.980 1.00 33.28 112 SER A C 1
ATOM 876 O O . SER A 1 112 ? 6.466 13.987 2.161 1.00 33.28 112 SER A O 1
#

Foldseek 3Di:
DADVVVGWDWDADPVRDIDIDDDPDPVSSLVVLVVVQVVVVVVPDPRDDDDDDDPDDDDDDDPVDADDQVVVCVVVVVQWDDDCVVPQWIWGQDVVVGDIDTGHRDPDDPPD

InterPro domains:
  IPR000814 TATA-box binding protein [PF00352] (1-43)
  IPR000814 TATA-box binding protein [PF00352] (51-103)
  IPR000814 TATA-box binding protein [PR00686] (7-25)
  IPR000814 TATA-box binding protein [PR00686] (54-70)
  IPR000814 TATA-box binding protein [PR00686] (78-93)
  IPR000814 TATA-box binding protein [PR00686] (97-112)
  IPR000814 TATA-box binding protein [PTHR10126] (1-103)
  IPR012295 TBP domain superfamily [G3DSA:3.30.310.10] (1-50)
  IPR012295 TBP domain superfamily [G3DSA:3.30.310.10] (51-105)

pLDDT: mean 90.13, std 13.98, range [29.91, 97.5]

Secondary structure (DSSP, 8-state):
-EETTTTEEEEE-TTS-EEEE--SSHHHHHHHHHHHHHHHHHTT-------------------SS---HHHHHHHTTTTEE--TTT-SEEEEEETTTTEEEEEES-------